Protein AF-A0A966LR04-F1 (afdb_monomer)

Nearest PDB structures (foldseek):
  8xl0-assembly1_A  TM=4.940E-01  e=3.718E-01  Homo sapiens
  8xl2-assembly1_C  TM=5.199E-01  e=4.600E-01  Homo sapiens
  8xl2-assembly1_B  TM=5.199E-01  e=4.600E-01  Homo sapiens
  8xl0-assembly1_F  TM=5.176E-01  e=7.830E-01  Homo sapiens
  7mjb-assembly1_A  TM=3.903E-01  e=6.675E-01  Oplophorus gracilirostris

Foldseek 3Di:
DVVVVVVVVVVVVPPPPPPAQDQDAQWKWKFFPDPDVVVVVVVCVVPVFADRMWMWGAHPPQKIWIDGTNDIWIFGWDDDRQKIKTATPDDDPDPRIFIWGRPDNQWIDGPRTIIGTDPPPPDTPPD

Structure (mmCIF, N/CA/C/O backbone):
data_AF-A0A966LR04-F1
#
_entry.id   AF-A0A966LR04-F1
#
loop_
_atom_site.group_PDB
_atom_site.id
_atom_site.type_symbol
_atom_site.label_atom_id
_atom_site.label_alt_id
_atom_site.label_comp_id
_atom_site.label_asym_id
_atom_site.label_entity_id
_atom_site.label_seq_id
_atom_site.pdbx_PDB_ins_code
_atom_site.Cartn_x
_atom_site.Cartn_y
_atom_site.Cartn_z
_atom_site.occupancy
_atom_site.B_iso_or_equiv
_atom_site.auth_seq_id
_atom_site.auth_comp_id
_atom_site.auth_asym_id
_atom_site.auth_atom_id
_atom_site.pdbx_PDB_model_num
ATOM 1 N N . MET A 1 1 ? -26.510 28.253 40.072 1.00 53.50 1 MET A N 1
ATOM 2 C CA . MET A 1 1 ? -25.992 28.469 38.697 1.00 53.50 1 MET A CA 1
ATOM 3 C C . MET A 1 1 ? -24.573 27.929 38.474 1.00 53.50 1 MET A C 1
ATOM 5 O O . MET A 1 1 ? -24.280 27.517 37.363 1.00 53.50 1 MET A O 1
ATOM 9 N N . ARG A 1 2 ? -23.702 27.852 39.499 1.00 55.34 2 ARG A N 1
ATOM 10 C CA . ARG A 1 2 ? -22.323 27.325 39.369 1.00 55.34 2 ARG A CA 1
ATOM 11 C C . ARG A 1 2 ? -22.237 25.831 39.002 1.00 55.34 2 ARG A C 1
ATOM 13 O O . ARG A 1 2 ? -21.345 25.442 38.261 1.00 55.34 2 ARG A O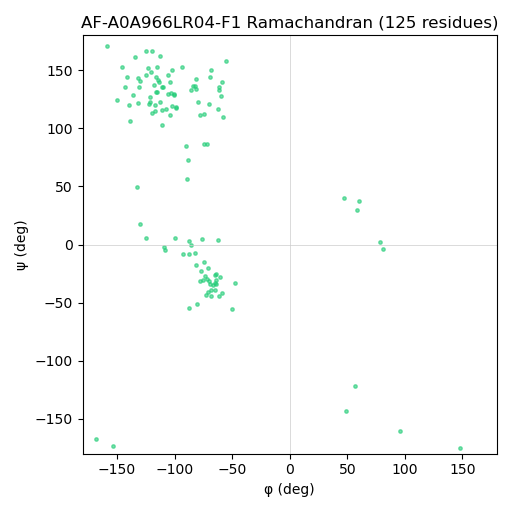 1
ATOM 20 N N . ASN A 1 3 ? -23.192 25.016 39.459 1.00 53.78 3 ASN A N 1
ATOM 21 C CA . ASN A 1 3 ? -23.188 23.567 39.204 1.00 53.78 3 ASN A CA 1
ATOM 22 C C . ASN A 1 3 ? -23.639 23.192 37.782 1.00 53.78 3 ASN A C 1
ATOM 24 O O . ASN A 1 3 ? -23.262 22.138 37.286 1.00 53.78 3 ASN A O 1
ATOM 28 N N . THR A 1 4 ? -24.395 24.057 37.100 1.00 57.19 4 THR A N 1
ATOM 29 C CA . THR A 1 4 ? -24.878 23.806 35.732 1.00 57.19 4 THR A CA 1
ATOM 30 C C . THR A 1 4 ? -23.765 23.975 34.689 1.00 57.19 4 THR A C 1
ATOM 32 O O . THR A 1 4 ? -23.745 23.264 33.689 1.00 57.19 4 THR A O 1
ATOM 35 N N . LEU A 1 5 ? -22.794 24.862 34.948 1.00 56.66 5 LEU A N 1
ATOM 36 C CA . LEU A 1 5 ? -21.635 25.093 34.073 1.00 56.66 5 LEU A CA 1
ATOM 37 C C . LEU A 1 5 ? -20.650 23.915 34.052 1.00 56.66 5 LEU A C 1
ATOM 39 O O . LEU A 1 5 ? -20.073 23.620 33.010 1.00 56.66 5 LEU A O 1
ATOM 43 N N . LEU A 1 6 ? -20.485 23.218 35.180 1.00 58.78 6 LEU A N 1
ATOM 44 C CA . LEU A 1 6 ? -19.601 22.050 35.280 1.00 58.78 6 LEU A CA 1
ATOM 45 C C . LEU A 1 6 ? -20.099 20.866 34.440 1.00 58.78 6 LEU A C 1
ATOM 47 O O . LEU A 1 6 ? -19.294 20.149 33.855 1.00 58.78 6 LEU A O 1
ATOM 51 N N . ILE A 1 7 ? -21.418 20.693 34.333 1.00 61.12 7 ILE A N 1
ATOM 52 C CA . ILE A 1 7 ? -22.025 19.599 33.565 1.00 61.12 7 ILE A CA 1
ATOM 53 C C . ILE A 1 7 ? -21.831 19.825 32.054 1.00 61.12 7 ILE A C 1
ATOM 55 O O . ILE A 1 7 ? -21.459 18.899 31.338 1.00 61.12 7 ILE A O 1
ATOM 59 N N . LEU A 1 8 ? -21.979 21.066 31.576 1.00 58.56 8 LEU A N 1
ATOM 60 C CA . LEU A 1 8 ? -21.735 21.437 30.173 1.00 58.56 8 LEU A CA 1
ATOM 61 C C . LEU A 1 8 ? -20.268 21.251 29.742 1.00 58.56 8 LEU A C 1
ATOM 63 O O . LEU A 1 8 ? -20.014 20.860 28.605 1.00 58.56 8 LEU A O 1
ATOM 67 N N . LEU A 1 9 ? -19.311 21.473 30.650 1.00 57.72 9 LEU A N 1
ATOM 68 C CA . LEU A 1 9 ? -17.876 21.274 30.395 1.00 57.72 9 LEU A CA 1
ATOM 69 C C . LEU A 1 9 ? -17.463 19.791 30.348 1.00 57.72 9 LEU A C 1
ATOM 71 O O . LEU A 1 9 ? -16.504 19.439 29.670 1.00 57.72 9 LEU A O 1
ATOM 75 N N . LEU A 1 10 ? -18.188 18.916 31.048 1.00 58.38 10 LEU A N 1
ATOM 76 C CA . LEU A 1 10 ? -17.982 17.463 30.995 1.00 58.38 10 LEU A CA 1
ATOM 77 C C . LEU A 1 10 ? -18.589 16.835 29.731 1.00 58.38 10 LEU A C 1
ATOM 79 O O . LEU A 1 10 ? -18.035 15.880 29.192 1.00 58.38 10 LEU A O 1
ATOM 83 N N . LEU A 1 11 ? -19.685 17.398 29.217 1.00 56.88 11 LEU A N 1
ATOM 84 C CA . LEU A 1 11 ? -20.329 16.949 27.977 1.00 56.88 11 LEU A CA 1
ATOM 85 C C . LEU A 1 11 ? -19.525 17.300 26.712 1.00 56.88 11 LEU A C 1
ATOM 87 O O . LEU A 1 11 ? -19.553 16.532 25.754 1.00 56.88 11 LEU A O 1
ATOM 91 N N . SER A 1 12 ? -18.753 18.393 26.710 1.00 57.03 12 SER A N 1
ATOM 92 C CA . SER A 1 12 ? -17.891 18.765 25.573 1.00 57.03 12 SER A CA 1
ATOM 93 C C . SER A 1 12 ? -16.622 17.907 25.439 1.00 57.03 12 SER A C 1
ATOM 95 O O . SER A 1 12 ? -16.000 17.891 24.376 1.00 57.03 12 SER A O 1
ATOM 97 N N . LEU A 1 13 ? -16.252 17.150 26.480 1.00 55.25 13 LEU A N 1
ATOM 98 C CA . LEU A 1 13 ? -15.121 16.212 26.448 1.00 55.25 13 LEU A CA 1
ATOM 99 C C . LEU A 1 13 ? -15.473 14.864 25.794 1.00 55.25 13 LEU A C 1
ATOM 101 O O . LEU A 1 13 ? -14.573 14.141 25.371 1.00 55.25 13 LEU A O 1
ATOM 105 N N . LEU A 1 14 ? -16.762 14.533 25.666 1.00 54.44 14 LEU A N 1
ATOM 106 C CA . LEU A 1 14 ? -17.234 13.265 25.088 1.00 54.44 14 LEU A CA 1
ATOM 107 C C . LEU A 1 14 ? -17.527 13.349 23.579 1.00 54.44 14 LEU A C 1
ATOM 109 O O . LEU A 1 14 ? -17.757 12.326 22.940 1.00 54.44 14 LEU A O 1
ATOM 113 N N . SER A 1 15 ? -17.493 14.544 22.982 1.00 50.19 15 SER A N 1
ATOM 114 C CA . SER A 1 15 ? -17.898 14.767 21.585 1.00 50.19 15 SER A CA 1
ATOM 115 C C . SER A 1 15 ? -16.799 14.574 20.533 1.00 50.19 15 SER A C 1
ATOM 117 O O . SER A 1 15 ? -17.071 14.738 19.347 1.00 50.19 15 SER A O 1
ATOM 119 N N . SER A 1 16 ? -15.578 14.171 20.899 1.00 48.19 16 SER A N 1
ATOM 120 C CA . SER A 1 16 ? -14.562 13.790 19.901 1.00 48.19 16 SER A CA 1
ATOM 121 C C . SER A 1 16 ? -14.653 12.300 19.565 1.00 48.19 16 SER A C 1
ATOM 123 O O . SER A 1 16 ? -13.695 11.540 19.698 1.00 48.19 16 SER A O 1
ATOM 125 N N . CYS A 1 17 ? -15.836 11.862 19.131 1.00 53.72 17 CYS A N 1
ATOM 126 C CA . CYS A 1 17 ? -15.973 10.587 18.443 1.00 53.72 17 CYS A CA 1
ATOM 127 C C . CYS A 1 17 ? -15.416 10.797 17.028 1.00 53.72 17 CYS A C 1
ATOM 129 O O . CYS A 1 17 ? -16.129 11.203 16.109 1.00 53.72 17 CYS A O 1
ATOM 131 N N . ARG A 1 18 ? -14.098 10.627 16.858 1.00 57.28 18 ARG A N 1
ATOM 132 C CA . ARG A 1 18 ? -13.517 10.538 15.516 1.00 57.28 18 ARG A CA 1
ATOM 133 C C . ARG A 1 18 ? -14.123 9.303 14.866 1.00 57.28 18 ARG A C 1
ATOM 135 O O . ARG A 1 18 ? -13.921 8.199 15.355 1.00 57.28 18 ARG A O 1
ATOM 142 N N . LYS A 1 19 ? -14.873 9.505 13.782 1.00 55.44 19 LYS A N 1
ATOM 143 C CA . LYS A 1 19 ? -15.307 8.415 12.914 1.00 55.44 19 LYS A CA 1
ATOM 144 C C . LYS A 1 19 ? -14.044 7.717 12.413 1.00 55.44 19 LYS A C 1
ATOM 146 O O . LYS A 1 19 ? -13.276 8.323 11.663 1.00 55.44 19 LYS A O 1
ATOM 151 N N . ASP A 1 20 ? -13.804 6.501 12.888 1.00 62.62 20 ASP A N 1
ATOM 152 C CA . ASP A 1 20 ? -12.725 5.679 12.362 1.00 62.62 20 ASP A CA 1
ATOM 153 C C . ASP A 1 20 ? -12.997 5.428 10.875 1.00 62.62 20 ASP A C 1
ATOM 155 O O . ASP A 1 20 ? -14.136 5.206 10.453 1.00 62.62 20 ASP A O 1
ATOM 159 N N . ILE A 1 21 ? -11.949 5.562 10.066 1.00 67.62 21 ILE A N 1
ATOM 160 C CA . ILE A 1 21 ? -12.021 5.259 8.641 1.00 67.62 21 ILE A CA 1
ATOM 161 C C . ILE A 1 21 ? -12.042 3.740 8.536 1.00 67.62 21 ILE A C 1
ATOM 163 O O . ILE A 1 21 ? -11.066 3.080 8.891 1.00 67.62 21 ILE A O 1
ATOM 167 N N . ASP A 1 22 ? -13.180 3.215 8.097 1.00 73.19 22 ASP A N 1
ATOM 168 C CA . ASP A 1 22 ? -13.390 1.786 7.920 1.00 73.19 22 ASP A CA 1
ATOM 169 C C . ASP A 1 22 ? -12.758 1.334 6.597 1.00 73.19 22 ASP A C 1
ATOM 171 O O . ASP A 1 22 ? -13.053 1.890 5.534 1.00 73.19 22 ASP A O 1
ATOM 175 N N . LEU A 1 23 ? -11.843 0.368 6.675 1.00 85.19 23 LEU A N 1
ATOM 176 C CA . LEU A 1 23 ? -11.203 -0.254 5.517 1.00 85.19 23 LEU A CA 1
ATOM 177 C C . LEU A 1 23 ? -12.049 -1.455 5.115 1.00 85.19 23 LEU A C 1
ATOM 179 O O . LEU A 1 23 ? -11.790 -2.579 5.546 1.00 85.19 23 LEU A O 1
ATOM 183 N N . ALA A 1 24 ? -13.081 -1.183 4.322 1.00 85.94 24 ALA A N 1
ATOM 184 C CA . ALA A 1 24 ? -14.034 -2.195 3.897 1.00 85.94 24 ALA A CA 1
ATOM 185 C C . ALA A 1 24 ? -13.393 -3.206 2.933 1.00 85.94 24 ALA A C 1
ATOM 187 O O . ALA A 1 24 ? -12.499 -2.874 2.148 1.00 85.94 24 ALA A O 1
ATOM 188 N N . ALA A 1 25 ? -13.894 -4.440 2.951 1.00 89.50 25 ALA A N 1
ATOM 189 C CA . ALA A 1 25 ? -13.512 -5.445 1.970 1.00 89.50 25 ALA A CA 1
ATOM 190 C C . ALA A 1 25 ? -13.830 -4.977 0.538 1.00 89.50 25 ALA A C 1
ATOM 192 O O . ALA A 1 25 ? -14.856 -4.345 0.281 1.00 89.50 25 ALA A O 1
ATOM 193 N N . GLY A 1 26 ? -12.917 -5.263 -0.391 1.00 87.69 26 GLY A N 1
ATOM 194 C CA . GLY A 1 26 ? -12.965 -4.796 -1.778 1.00 87.69 26 GLY A CA 1
ATOM 195 C C . GLY A 1 26 ? -12.453 -3.366 -1.970 1.00 87.69 26 GLY A C 1
ATOM 196 O O . GLY A 1 26 ? -12.357 -2.895 -3.105 1.00 87.69 26 GLY A O 1
ATOM 197 N N . GLN A 1 27 ? -12.092 -2.658 -0.895 1.00 90.81 27 GLN A N 1
ATOM 198 C CA . GLN A 1 27 ? -11.489 -1.340 -1.016 1.00 90.81 27 GLN A CA 1
ATOM 199 C C . GLN A 1 27 ? -10.069 -1.458 -1.577 1.00 90.81 27 GLN A C 1
ATOM 201 O O . GLN A 1 27 ? -9.191 -2.085 -0.980 1.00 90.81 27 GLN A O 1
ATOM 206 N N . ARG A 1 28 ? -9.853 -0.803 -2.721 1.00 93.44 28 ARG A N 1
ATOM 207 C CA . ARG A 1 28 ? -8.592 -0.816 -3.464 1.00 93.44 28 ARG A CA 1
ATOM 208 C C . ARG A 1 28 ? -7.928 0.549 -3.477 1.00 93.44 28 ARG A C 1
ATOM 210 O O . ARG A 1 28 ? -8.588 1.578 -3.647 1.00 93.44 28 ARG A O 1
ATOM 217 N N . PHE A 1 29 ? -6.613 0.541 -3.334 1.00 93.50 29 PHE A N 1
ATOM 218 C CA . PHE A 1 29 ? -5.754 1.709 -3.415 1.00 93.50 29 PHE A CA 1
ATOM 219 C C . PHE A 1 29 ? -4.602 1.438 -4.364 1.00 93.50 29 PHE A C 1
ATOM 221 O O . PHE A 1 29 ? -4.034 0.350 -4.357 1.00 93.50 29 PHE A O 1
ATOM 228 N N . VAL A 1 30 ? -4.233 2.438 -5.151 1.00 91.25 30 VAL A N 1
ATOM 229 C CA . VAL A 1 30 ? -3.205 2.304 -6.173 1.00 91.25 30 VAL A CA 1
ATOM 230 C C . VAL A 1 30 ? -2.195 3.435 -6.061 1.00 91.25 30 VAL A C 1
ATOM 232 O O . VAL A 1 30 ? -2.559 4.600 -5.891 1.00 91.25 30 VAL A O 1
ATOM 235 N N . LEU A 1 31 ? -0.919 3.076 -6.151 1.00 89.25 31 LEU A N 1
ATOM 236 C CA . LEU A 1 31 ? 0.204 3.998 -6.246 1.00 89.25 31 LEU A CA 1
ATOM 237 C C . LEU A 1 31 ? 0.804 3.897 -7.649 1.00 89.25 31 LEU A C 1
ATOM 239 O O . LEU A 1 31 ? 1.363 2.849 -7.984 1.00 89.25 31 LEU A O 1
ATOM 243 N N . PRO A 1 32 ? 0.755 4.970 -8.453 1.00 85.00 32 PRO A N 1
ATOM 244 C CA . PRO A 1 32 ? 1.563 5.066 -9.659 1.00 85.00 32 PRO A CA 1
ATOM 245 C C . PRO A 1 32 ? 3.051 4.988 -9.299 1.00 85.00 32 PRO A C 1
ATOM 247 O O . PRO A 1 32 ? 3.535 5.724 -8.437 1.00 85.00 32 PRO A O 1
ATOM 250 N N . LEU A 1 33 ? 3.781 4.088 -9.953 1.00 83.38 33 LEU A N 1
ATOM 251 C CA . LEU A 1 33 ? 5.233 3.947 -9.794 1.00 83.38 33 LEU A CA 1
ATOM 252 C C . LEU A 1 33 ? 6.017 4.863 -10.744 1.00 83.38 33 LEU A C 1
ATOM 254 O O . LEU A 1 33 ? 7.231 4.993 -10.609 1.00 83.38 33 LEU A O 1
ATOM 258 N N . VAL A 1 34 ? 5.312 5.507 -11.673 1.00 81.88 34 VAL A N 1
ATOM 259 C CA . VAL A 1 34 ? 5.828 6.431 -12.688 1.00 81.88 34 VAL A CA 1
ATOM 260 C C . VAL A 1 34 ? 4.938 7.670 -12.755 1.00 81.88 34 VAL A C 1
ATOM 262 O O . VAL A 1 34 ? 3.792 7.640 -12.300 1.00 81.88 34 VAL A O 1
ATOM 265 N N . ALA A 1 35 ? 5.441 8.763 -13.326 1.00 79.38 35 ALA A N 1
ATOM 266 C CA . ALA A 1 35 ? 4.730 10.037 -13.346 1.00 79.38 35 ALA A CA 1
ATOM 267 C C . ALA A 1 35 ? 3.505 10.020 -14.271 1.00 79.38 35 ALA A C 1
ATOM 269 O O . ALA A 1 35 ? 2.534 10.735 -14.024 1.00 79.38 35 ALA A O 1
ATOM 270 N N . ASN A 1 36 ? 3.544 9.241 -15.356 1.00 78.88 36 ASN A N 1
ATOM 271 C CA . ASN A 1 36 ? 2.450 9.152 -16.318 1.00 78.88 36 ASN A CA 1
ATOM 272 C C . ASN A 1 36 ? 2.498 7.859 -17.153 1.00 78.88 36 ASN A C 1
ATOM 274 O O . ASN A 1 36 ? 3.468 7.103 -17.150 1.00 78.88 36 ASN A O 1
ATOM 278 N N . GLU A 1 37 ? 1.426 7.625 -17.907 1.00 77.94 37 GLU A N 1
ATOM 279 C CA . GLU A 1 37 ? 1.268 6.451 -18.771 1.00 77.94 37 GLU A CA 1
ATOM 280 C C . GLU A 1 37 ? 2.291 6.401 -19.923 1.00 77.94 37 GLU A C 1
ATOM 282 O O . GLU A 1 37 ? 2.630 5.327 -20.413 1.00 77.94 37 GLU A O 1
ATOM 287 N N . GLN A 1 38 ? 2.813 7.546 -20.369 1.00 83.56 38 GLN A N 1
ATOM 288 C CA . GLN A 1 38 ? 3.817 7.565 -21.429 1.00 83.56 38 GLN A C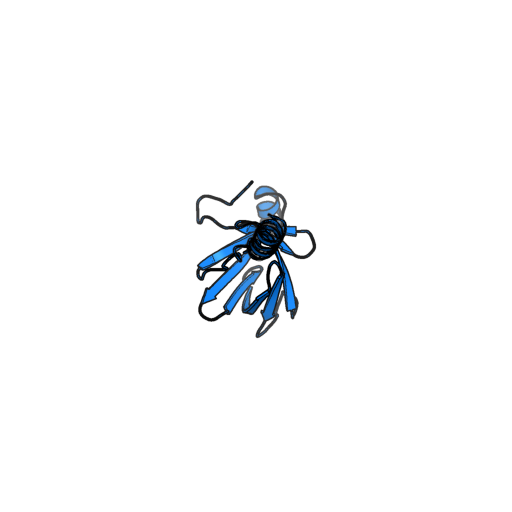A 1
ATOM 289 C C . GLN A 1 38 ? 5.171 7.059 -20.926 1.00 83.56 38 GLN A C 1
ATOM 291 O O . GLN A 1 38 ? 5.806 6.251 -21.599 1.00 83.56 38 GLN A O 1
ATOM 296 N N . GLU A 1 39 ? 5.581 7.483 -19.732 1.00 84.06 39 GLU A N 1
ATOM 297 C CA . GLU A 1 39 ? 6.778 6.980 -19.055 1.00 84.06 39 GLU A CA 1
ATOM 298 C C . GLU A 1 39 ? 6.660 5.473 -18.780 1.00 84.06 39 GLU A C 1
ATOM 300 O O . GLU A 1 39 ? 7.571 4.708 -19.094 1.00 84.06 39 GLU A O 1
ATOM 305 N N . CYS A 1 40 ? 5.492 5.031 -18.302 1.00 84.06 40 CYS A N 1
ATOM 306 C CA . CYS A 1 40 ? 5.141 3.615 -18.174 1.00 84.06 40 CYS A CA 1
ATOM 307 C C . CYS A 1 40 ? 5.401 2.836 -19.475 1.00 84.06 40 CYS A C 1
ATOM 309 O O . CYS A 1 40 ? 6.158 1.863 -19.481 1.00 84.06 40 CYS A O 1
ATOM 311 N N . ARG A 1 41 ? 4.811 3.295 -20.590 1.00 82.94 41 ARG A N 1
ATOM 312 C CA . ARG A 1 41 ? 4.959 2.664 -21.909 1.00 82.94 41 ARG A CA 1
ATOM 313 C C . ARG A 1 41 ? 6.416 2.599 -22.356 1.00 82.94 41 ARG A C 1
ATOM 315 O O . ARG A 1 41 ? 6.838 1.579 -22.889 1.00 82.94 41 ARG A O 1
ATOM 322 N N . GLN A 1 42 ? 7.188 3.661 -22.137 1.00 86.50 42 GLN A N 1
ATOM 323 C CA . GLN A 1 42 ? 8.607 3.704 -22.504 1.00 86.50 42 GLN A CA 1
ATOM 324 C C . GLN A 1 42 ? 9.444 2.692 -21.713 1.00 86.50 42 GLN A C 1
ATOM 326 O O . GLN A 1 42 ? 10.332 2.053 -22.279 1.00 86.50 42 GLN A O 1
ATOM 331 N N . ILE A 1 43 ? 9.157 2.505 -20.422 1.00 83.12 43 ILE A N 1
ATOM 332 C CA . ILE A 1 43 ? 9.831 1.489 -19.603 1.00 83.12 43 ILE A CA 1
ATOM 333 C C . ILE A 1 43 ? 9.433 0.086 -20.069 1.00 83.12 43 ILE A C 1
ATOM 335 O O . ILE A 1 43 ? 10.306 -0.757 -20.263 1.00 83.12 43 ILE A O 1
ATOM 339 N N . GLN A 1 44 ? 8.144 -0.150 -20.330 1.00 83.06 44 GLN A N 1
ATOM 340 C CA . GLN A 1 44 ? 7.639 -1.443 -20.809 1.00 83.06 44 GLN A CA 1
ATOM 341 C C . GLN A 1 44 ? 8.168 -1.829 -22.200 1.00 83.06 44 GLN A C 1
ATOM 343 O O . GLN A 1 44 ? 8.376 -3.003 -22.485 1.00 83.06 44 GLN A O 1
ATOM 348 N N . GLN A 1 45 ? 8.453 -0.854 -23.067 1.00 82.69 45 GLN A N 1
ATOM 349 C CA . GLN A 1 45 ? 9.112 -1.106 -24.356 1.00 82.69 45 GLN A CA 1
ATOM 350 C C . GLN A 1 45 ? 10.539 -1.655 -24.203 1.00 82.69 45 GLN A C 1
ATOM 352 O O . GLN A 1 45 ? 11.021 -2.348 -25.094 1.00 82.69 45 GLN A O 1
ATOM 357 N N . ASN A 1 46 ? 11.202 -1.363 -23.080 1.00 78.25 46 ASN A N 1
ATOM 358 C CA . ASN A 1 46 ? 12.579 -1.770 -22.796 1.00 78.25 46 ASN A CA 1
ATOM 359 C C . ASN A 1 46 ? 12.678 -2.875 -21.725 1.00 78.25 46 ASN A C 1
ATOM 361 O O . ASN A 1 46 ? 13.772 -3.367 -21.452 1.00 78.25 46 ASN A O 1
ATOM 365 N N . SER A 1 47 ? 11.558 -3.265 -21.107 1.00 70.62 47 SER A N 1
ATOM 366 C CA . SER A 1 47 ? 11.479 -4.279 -20.054 1.00 70.62 47 SER A CA 1
ATOM 367 C C . SER A 1 47 ? 10.123 -4.983 -20.090 1.00 70.62 47 SER A C 1
ATOM 369 O O . SER A 1 47 ? 9.080 -4.347 -19.979 1.00 70.62 47 SER A O 1
ATOM 371 N N . ILE A 1 48 ? 10.132 -6.312 -20.203 1.00 64.88 48 ILE A N 1
ATOM 372 C CA . ILE A 1 48 ? 8.922 -7.115 -20.447 1.00 64.88 48 ILE A CA 1
ATOM 373 C C . ILE A 1 48 ? 7.984 -7.163 -19.218 1.00 64.88 48 ILE A C 1
ATOM 375 O O . ILE A 1 48 ? 6.798 -7.435 -19.375 1.00 64.88 48 ILE A O 1
ATOM 379 N N . VAL A 1 49 ? 8.473 -6.875 -18.001 1.00 66.75 49 VAL A N 1
ATOM 380 C CA . VAL A 1 49 ? 7.743 -7.157 -16.743 1.00 66.75 49 VAL A CA 1
ATOM 381 C C . VAL A 1 49 ? 7.747 -5.960 -15.780 1.00 66.75 49 VAL A C 1
ATOM 383 O O . VAL A 1 49 ? 8.104 -6.075 -14.611 1.00 66.75 49 VAL A O 1
ATOM 386 N N . PHE A 1 50 ? 7.392 -4.767 -16.263 1.00 72.12 50 PHE A N 1
ATOM 387 C CA . PHE A 1 50 ? 7.229 -3.595 -15.395 1.00 72.12 50 PHE A CA 1
ATOM 388 C C . PHE A 1 50 ? 5.750 -3.237 -15.229 1.00 72.12 50 PHE A C 1
ATOM 390 O O . PHE A 1 50 ? 5.099 -2.836 -16.198 1.00 72.12 50 PHE A O 1
ATOM 397 N N . ASN A 1 51 ? 5.227 -3.321 -14.001 1.00 75.75 51 ASN A N 1
ATOM 398 C CA . ASN A 1 51 ? 3.954 -2.678 -13.687 1.00 75.75 51 ASN A CA 1
ATOM 399 C C . ASN A 1 51 ? 4.173 -1.223 -13.331 1.00 75.75 51 ASN A C 1
ATOM 401 O O . ASN A 1 51 ? 5.032 -0.860 -12.535 1.00 75.75 51 ASN A O 1
ATOM 405 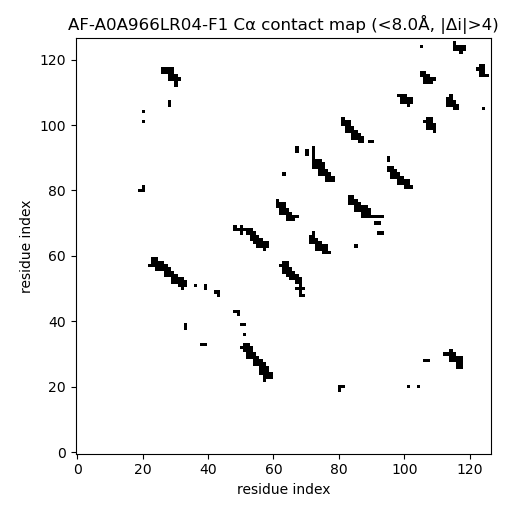N N . CYS A 1 52 ? 3.303 -0.395 -13.880 1.00 81.62 52 CYS A N 1
ATOM 406 C CA . CYS A 1 52 ? 3.352 1.046 -13.694 1.00 81.62 52 CYS A CA 1
ATOM 407 C C . CYS A 1 52 ? 2.624 1.499 -12.434 1.00 81.62 52 CYS A C 1
ATOM 409 O O . CYS A 1 52 ? 2.573 2.690 -12.128 1.00 81.62 52 CYS A O 1
ATOM 411 N N . PHE A 1 53 ? 2.061 0.543 -11.705 1.00 86.00 53 PHE A N 1
ATOM 412 C CA . PHE A 1 53 ? 1.337 0.766 -10.482 1.00 86.00 53 PHE A CA 1
ATOM 413 C C . PHE A 1 53 ? 1.547 -0.387 -9.505 1.00 86.00 53 PHE A C 1
ATOM 415 O O . PHE A 1 53 ? 1.798 -1.528 -9.891 1.00 86.00 53 PHE A O 1
ATOM 422 N N . GLN A 1 54 ? 1.419 -0.050 -8.231 1.00 89.06 54 GLN A N 1
ATOM 423 C CA . GLN A 1 54 ? 1.287 -0.985 -7.130 1.00 89.06 54 GLN A CA 1
ATOM 424 C C . GLN A 1 54 ? -0.139 -0.885 -6.592 1.00 89.06 54 GLN A C 1
ATOM 426 O O . GLN A 1 54 ? -0.637 0.222 -6.384 1.00 89.06 54 GLN A O 1
ATOM 431 N N . GLU A 1 55 ? -0.775 -2.022 -6.333 1.00 92.25 55 GLU A N 1
ATOM 432 C CA . GLU A 1 55 ? -2.143 -2.090 -5.818 1.00 92.25 55 GLU A CA 1
ATOM 433 C C . GLU A 1 55 ? -2.172 -2.678 -4.406 1.00 92.25 55 GLU A C 1
ATOM 435 O O . GLU A 1 55 ? -1.428 -3.603 -4.089 1.00 92.25 55 GLU A O 1
ATOM 440 N N . ILE A 1 56 ? -3.039 -2.131 -3.556 1.00 95.12 56 ILE A N 1
ATOM 441 C CA . ILE A 1 56 ? -3.382 -2.650 -2.234 1.00 95.12 56 ILE A CA 1
ATOM 442 C C . ILE A 1 56 ? -4.888 -2.890 -2.214 1.00 95.12 56 ILE A C 1
ATOM 444 O O . ILE A 1 56 ? -5.666 -1.951 -2.373 1.00 95.12 56 ILE A O 1
ATOM 448 N N . GLU A 1 57 ? -5.295 -4.129 -1.967 1.00 95.56 57 GLU A N 1
ATOM 449 C CA . GLU A 1 57 ? -6.690 -4.527 -1.805 1.00 95.56 57 GLU A CA 1
ATOM 450 C C . GLU A 1 57 ? -6.930 -5.057 -0.392 1.00 95.56 57 GLU A C 1
ATOM 452 O O . GLU A 1 57 ? -6.335 -6.057 0.022 1.00 95.56 57 GLU A O 1
ATOM 457 N N . PHE A 1 58 ? -7.837 -4.406 0.336 1.00 95.00 58 PHE A N 1
ATOM 458 C CA . PHE A 1 58 ? -8.326 -4.891 1.623 1.00 95.00 58 PHE A CA 1
ATOM 459 C C . PHE A 1 58 ? -9.425 -5.934 1.410 1.00 95.00 58 PHE A C 1
ATOM 461 O O . PHE A 1 58 ? -10.315 -5.764 0.579 1.00 95.00 58 PHE A O 1
ATOM 468 N N . GLN A 1 59 ? -9.360 -7.024 2.166 1.00 95.19 59 GLN A N 1
ATOM 469 C CA . GLN A 1 59 ? -10.264 -8.166 2.077 1.00 95.19 59 GLN A CA 1
ATOM 470 C C . GLN A 1 59 ? -10.905 -8.449 3.437 1.00 95.19 59 GLN A C 1
ATOM 472 O O . GLN A 1 59 ? -10.436 -7.985 4.480 1.00 95.19 59 GLN A O 1
ATOM 477 N N . ASP A 1 60 ? -11.947 -9.278 3.425 1.00 93.31 60 ASP A N 1
ATOM 478 C CA . ASP A 1 60 ? -12.577 -9.771 4.645 1.00 93.31 60 ASP A CA 1
ATOM 479 C C . ASP A 1 60 ? -11.573 -10.457 5.585 1.00 93.31 60 ASP A C 1
ATOM 481 O O . ASP A 1 60 ? -10.517 -10.956 5.181 1.00 93.31 60 ASP A O 1
ATOM 485 N N . ASN A 1 61 ? -11.941 -10.527 6.867 1.00 92.69 61 ASN A N 1
ATOM 486 C CA . ASN A 1 61 ? -11.165 -11.194 7.916 1.00 92.69 61 ASN A CA 1
ATOM 487 C C . ASN A 1 61 ? -9.759 -10.604 8.121 1.00 92.69 61 ASN A C 1
ATOM 489 O O . ASN A 1 61 ? -8.808 -11.334 8.409 1.00 92.69 61 ASN A O 1
ATOM 493 N N . ASN A 1 62 ? -9.630 -9.278 8.007 1.00 94.25 62 ASN A N 1
ATOM 494 C CA . ASN A 1 62 ? -8.371 -8.549 8.183 1.00 94.25 62 ASN A CA 1
ATOM 495 C C . ASN A 1 62 ? -7.259 -9.007 7.225 1.00 94.25 62 ASN A C 1
ATOM 497 O O . ASN A 1 62 ? -6.074 -8.961 7.575 1.00 94.25 62 ASN A O 1
ATOM 501 N N . ARG A 1 63 ? -7.624 -9.477 6.028 1.00 96.88 63 ARG A N 1
ATOM 502 C CA . ARG A 1 63 ? -6.659 -9.865 4.998 1.00 96.88 63 ARG A CA 1
ATOM 503 C C . ARG A 1 63 ? -6.383 -8.721 4.040 1.00 96.88 63 ARG A C 1
ATOM 505 O O . ARG A 1 63 ? -7.212 -7.843 3.826 1.00 96.88 63 ARG A O 1
ATOM 512 N N . VAL A 1 64 ? -5.196 -8.737 3.457 1.00 96.69 64 VAL A N 1
ATOM 513 C CA . VAL A 1 64 ? -4.784 -7.752 2.463 1.00 96.69 64 VAL A CA 1
ATOM 514 C C . VAL A 1 64 ? -3.970 -8.430 1.380 1.00 96.69 64 VAL A C 1
ATOM 516 O O . VAL A 1 64 ? -3.209 -9.364 1.644 1.00 96.69 64 VAL A O 1
ATOM 519 N N . THR A 1 65 ? -4.146 -7.947 0.161 1.00 96.12 65 THR A N 1
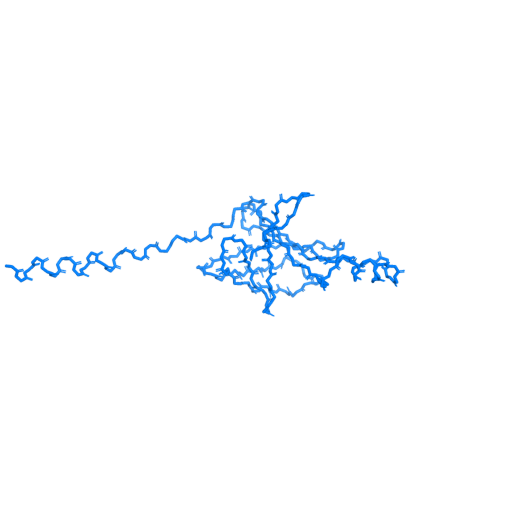ATOM 520 C CA . THR A 1 65 ? -3.318 -8.308 -0.980 1.00 96.12 65 THR A CA 1
ATOM 521 C C . THR A 1 65 ? -2.591 -7.066 -1.460 1.00 96.12 65 THR A C 1
ATOM 523 O O . THR A 1 65 ? -3.207 -6.017 -1.630 1.00 96.12 65 THR A O 1
ATOM 526 N N . VAL A 1 66 ? -1.282 -7.179 -1.662 1.00 94.94 66 VAL A N 1
ATOM 527 C CA . VAL A 1 66 ? -0.463 -6.138 -2.274 1.00 94.94 66 VAL A CA 1
ATOM 528 C C . VAL A 1 66 ? 0.160 -6.705 -3.536 1.00 94.94 66 VAL A C 1
ATOM 530 O O . VAL A 1 66 ? 0.981 -7.621 -3.472 1.00 94.94 66 VAL A O 1
ATOM 533 N N . MET A 1 67 ? -0.255 -6.162 -4.673 1.00 91.38 67 MET A N 1
ATOM 534 C CA . MET A 1 67 ? 0.257 -6.543 -5.979 1.00 91.38 67 MET A CA 1
ATOM 535 C C . MET A 1 67 ? 1.309 -5.529 -6.413 1.00 91.38 67 M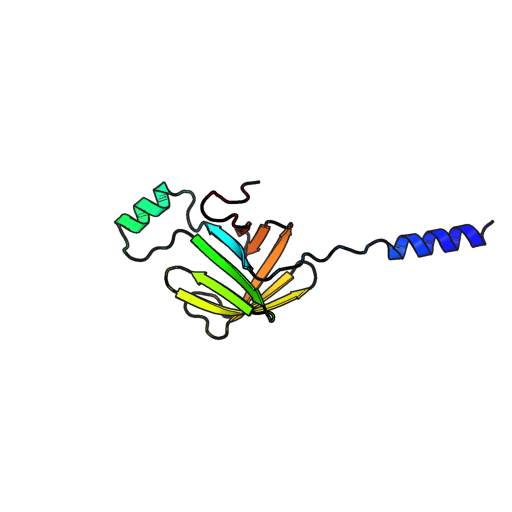ET A C 1
ATOM 537 O O . MET A 1 67 ? 1.026 -4.335 -6.551 1.00 91.38 67 MET A O 1
ATOM 541 N N . VAL A 1 68 ? 2.525 -6.016 -6.605 1.00 87.50 68 VAL A N 1
ATOM 542 C CA . VAL A 1 68 ? 3.649 -5.289 -7.191 1.00 87.50 68 VAL A CA 1
ATOM 543 C C . VAL A 1 68 ? 4.052 -6.120 -8.400 1.00 87.50 68 VAL A C 1
ATOM 545 O O . VAL A 1 68 ? 4.172 -7.331 -8.290 1.00 87.50 68 VAL A O 1
ATOM 548 N N . THR A 1 69 ? 4.139 -5.499 -9.577 1.00 79.06 69 THR A N 1
ATOM 549 C CA . THR A 1 69 ? 4.302 -6.260 -10.831 1.00 79.06 69 THR A CA 1
ATOM 550 C C . THR A 1 69 ? 3.283 -7.412 -10.942 1.00 79.06 69 THR A C 1
ATOM 552 O O . THR A 1 69 ? 2.118 -7.280 -10.565 1.00 79.06 69 THR A O 1
ATOM 555 N N . ASP A 1 70 ? 3.701 -8.530 -11.497 1.00 79.44 70 ASP A N 1
ATOM 556 C CA . ASP A 1 70 ? 3.003 -9.805 -11.566 1.00 79.44 70 ASP A CA 1
ATOM 557 C C . ASP A 1 70 ? 3.018 -10.605 -10.246 1.00 79.44 70 ASP A C 1
ATOM 559 O O . ASP A 1 70 ? 2.511 -11.729 -10.207 1.00 79.44 70 ASP A O 1
ATOM 563 N N . ILE A 1 71 ? 3.564 -10.051 -9.158 1.00 87.00 71 ILE A N 1
ATOM 564 C CA . ILE A 1 71 ? 3.711 -10.733 -7.873 1.00 87.00 71 ILE A CA 1
ATOM 565 C C . ILE A 1 71 ? 2.613 -10.296 -6.899 1.00 87.00 71 ILE A C 1
ATOM 567 O O . ILE A 1 71 ? 2.374 -9.117 -6.628 1.00 87.00 71 ILE A O 1
ATOM 571 N N . ILE A 1 72 ? 1.939 -11.294 -6.329 1.00 92.56 72 ILE A N 1
ATOM 572 C CA . ILE A 1 72 ? 0.867 -11.114 -5.352 1.00 92.56 72 ILE A CA 1
ATOM 573 C C . ILE A 1 72 ? 1.409 -11.439 -3.959 1.00 92.56 72 ILE A C 1
ATOM 575 O O . ILE A 1 72 ? 1.657 -12.600 -3.633 1.00 92.56 72 ILE A O 1
ATOM 579 N N . ASN A 1 73 ? 1.529 -10.421 -3.107 1.00 95.00 73 ASN A N 1
ATOM 580 C CA . ASN A 1 73 ? 1.916 -10.580 -1.706 1.00 95.00 73 ASN A CA 1
ATOM 581 C C . ASN A 1 73 ? 0.663 -10.550 -0.836 1.00 95.00 73 ASN A C 1
ATOM 583 O O . ASN A 1 73 ? -0.050 -9.546 -0.781 1.00 95.00 73 ASN A O 1
ATOM 587 N N . THR A 1 74 ? 0.391 -11.647 -0.138 1.00 96.69 74 THR A N 1
ATOM 588 C CA . THR A 1 74 ? -0.761 -11.746 0.766 1.00 96.69 74 THR A CA 1
ATOM 589 C C . THR A 1 74 ? -0.326 -11.590 2.212 1.00 96.69 74 THR A C 1
ATOM 591 O O . THR A 1 74 ? 0.805 -11.909 2.587 1.00 96.69 74 THR A O 1
ATOM 594 N N . GLY A 1 75 ? -1.215 -11.052 3.037 1.00 96.69 75 GLY A N 1
ATOM 595 C CA . GLY A 1 75 ? -0.927 -10.858 4.444 1.00 96.69 75 GLY A CA 1
ATOM 596 C C . GLY A 1 75 ? -2.149 -10.490 5.255 1.00 96.69 75 GLY A C 1
ATOM 597 O O . GLY A 1 75 ? -3.298 -10.564 4.804 1.00 96.69 75 GLY A O 1
ATOM 598 N N . ARG A 1 76 ? -1.876 -10.054 6.478 1.00 97.12 76 ARG A N 1
ATOM 599 C CA . ARG A 1 76 ? -2.879 -9.554 7.411 1.00 97.12 76 ARG A CA 1
ATOM 600 C C . ARG A 1 76 ? -2.614 -8.096 7.705 1.00 97.12 76 ARG A C 1
ATOM 602 O O . ARG A 1 76 ? -1.461 -7.681 7.817 1.00 97.12 76 ARG A O 1
ATOM 609 N N . TYR A 1 77 ? -3.681 -7.331 7.880 1.00 95.94 77 TYR A N 1
ATOM 610 C CA . TYR A 1 77 ? -3.574 -5.949 8.315 1.00 95.94 77 TYR A CA 1
ATOM 611 C C . TYR A 1 77 ? -4.201 -5.744 9.688 1.00 95.94 77 TYR A C 1
ATOM 613 O O . TYR A 1 77 ? -5.102 -6.459 10.122 1.00 95.94 77 TYR A O 1
ATOM 621 N N . LYS A 1 78 ? -3.697 -4.740 10.393 1.00 93.94 78 LYS A N 1
ATOM 622 C CA . LYS A 1 78 ? -4.328 -4.154 11.573 1.00 93.94 78 LYS A CA 1
ATOM 623 C C . LYS A 1 78 ? -4.309 -2.650 11.389 1.00 93.94 78 LYS A C 1
ATOM 625 O O . LYS A 1 78 ? -3.317 -2.116 10.893 1.00 93.94 78 LYS A O 1
ATOM 630 N N . HIS A 1 79 ? -5.355 -1.960 11.823 1.00 89.19 79 HIS A N 1
ATOM 631 C CA . HIS A 1 79 ? -5.344 -0.503 11.867 1.00 89.19 79 HIS A CA 1
ATOM 632 C C . HIS A 1 79 ? -5.668 0.004 13.272 1.00 89.19 79 HIS A C 1
ATOM 634 O O . HIS A 1 79 ? -6.413 -0.620 14.026 1.00 89.19 79 HIS A O 1
ATOM 640 N N . ARG A 1 80 ? -5.049 1.123 13.650 1.00 88.62 80 ARG A N 1
ATOM 641 C CA . ARG A 1 80 ? -5.315 1.828 14.907 1.00 88.62 80 ARG A CA 1
ATOM 642 C C . ARG A 1 80 ? -5.336 3.324 14.629 1.00 88.62 80 ARG A C 1
ATOM 644 O O . ARG A 1 80 ? -4.288 3.941 14.406 1.00 88.62 80 ARG A O 1
ATOM 651 N N . GLY A 1 81 ? -6.532 3.908 14.644 1.00 88.06 81 GLY A N 1
ATOM 652 C CA . GLY A 1 81 ? -6.748 5.270 14.166 1.00 88.06 81 GLY A CA 1
ATOM 653 C C . GLY A 1 81 ? -6.274 5.403 12.718 1.00 88.06 81 GLY A C 1
ATOM 654 O O . GLY A 1 81 ? -6.704 4.652 11.851 1.00 88.06 81 GLY A O 1
ATOM 655 N N . LYS A 1 82 ? -5.333 6.321 12.469 1.00 91.81 82 LYS A N 1
ATOM 656 C CA . LYS A 1 82 ? -4.785 6.579 11.127 1.00 91.81 82 LYS A CA 1
ATOM 657 C C . LYS A 1 82 ? -3.687 5.616 10.680 1.00 91.81 82 LYS A C 1
ATOM 659 O O . LYS A 1 82 ? -3.251 5.713 9.546 1.00 91.81 82 LYS A O 1
ATOM 664 N N . HIS A 1 83 ? -3.189 4.730 11.533 1.00 94.31 83 HIS A N 1
ATOM 665 C CA . HIS A 1 83 ? -2.049 3.888 11.171 1.00 94.31 83 HIS A CA 1
ATOM 666 C C . HIS A 1 83 ? -2.522 2.502 10.767 1.00 94.31 83 HIS A C 1
ATOM 668 O O . HIS A 1 83 ? -3.239 1.862 11.534 1.00 94.31 83 HIS A O 1
ATOM 674 N N . ILE A 1 84 ? -2.068 2.029 9.611 1.00 95.50 84 ILE A N 1
ATOM 675 C CA . ILE A 1 84 ? -2.270 0.664 9.132 1.00 95.50 84 ILE A CA 1
ATOM 676 C C . ILE A 1 84 ? -0.919 -0.039 9.159 1.00 95.50 84 ILE A C 1
ATOM 678 O O . ILE A 1 84 ? 0.108 0.508 8.755 1.00 95.50 8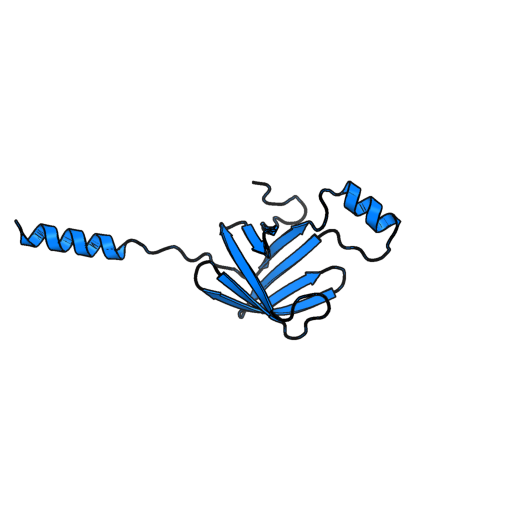4 ILE A O 1
ATOM 682 N N . ILE A 1 85 ? -0.924 -1.267 9.647 1.00 96.25 85 ILE A N 1
ATOM 683 C CA . ILE A 1 85 ? 0.225 -2.152 9.643 1.00 96.25 85 ILE A CA 1
ATOM 684 C C . ILE A 1 85 ? -0.173 -3.403 8.879 1.00 96.25 85 ILE A C 1
ATOM 686 O O . ILE A 1 85 ? -1.123 -4.072 9.275 1.00 96.25 85 ILE A O 1
ATOM 690 N N . ILE A 1 86 ? 0.578 -3.718 7.830 1.00 96.94 86 ILE A N 1
ATOM 691 C CA . ILE A 1 86 ? 0.464 -4.957 7.067 1.00 96.94 86 ILE A CA 1
ATOM 692 C C . ILE A 1 86 ? 1.648 -5.852 7.422 1.00 96.94 86 ILE A C 1
ATOM 694 O O . ILE A 1 86 ? 2.800 -5.413 7.391 1.00 96.94 86 ILE A O 1
ATOM 698 N N . GLU A 1 87 ? 1.351 -7.100 7.760 1.00 97.06 87 GLU A N 1
ATOM 699 C CA . GLU A 1 87 ? 2.314 -8.174 7.986 1.00 97.06 87 GLU A CA 1
ATOM 700 C C . GLU A 1 87 ? 2.054 -9.249 6.929 1.00 97.06 87 GLU A C 1
ATOM 702 O O . GLU A 1 87 ? 0.963 -9.822 6.880 1.00 97.06 87 GLU A O 1
ATOM 707 N N . PHE A 1 88 ? 3.027 -9.460 6.043 1.00 97.00 88 PHE A N 1
ATOM 708 C CA . PHE A 1 88 ? 2.897 -10.400 4.932 1.00 97.00 88 PHE A CA 1
ATOM 709 C C . PHE A 1 88 ? 3.163 -11.832 5.387 1.00 97.00 88 PHE A C 1
ATOM 711 O O . PHE A 1 88 ? 4.056 -12.071 6.199 1.00 97.00 88 PHE A O 1
ATOM 718 N N . ASP A 1 89 ? 2.401 -12.781 4.841 1.00 95.44 89 ASP A N 1
ATOM 719 C CA . ASP A 1 89 ? 2.627 -14.208 5.083 1.00 95.44 89 ASP A CA 1
ATOM 720 C C . ASP A 1 89 ? 3.948 -14.648 4.424 1.00 95.44 89 ASP A C 1
ATOM 722 O O . ASP A 1 89 ? 4.724 -15.405 5.009 1.00 95.44 89 ASP A O 1
ATOM 726 N N . GLN A 1 90 ? 4.222 -14.117 3.226 1.00 91.69 90 GLN A N 1
ATOM 727 C CA . GLN A 1 90 ? 5.511 -14.158 2.534 1.00 91.69 90 GLN A CA 1
ATOM 728 C C . GLN A 1 90 ? 5.723 -12.827 1.803 1.00 91.69 90 GLN A C 1
ATOM 730 O O . GLN A 1 90 ? 4.796 -12.311 1.180 1.00 91.69 90 GLN A O 1
ATOM 735 N N . ALA A 1 91 ? 6.929 -12.268 1.901 1.00 89.25 91 ALA A N 1
ATOM 736 C CA . ALA A 1 91 ? 7.300 -11.008 1.264 1.00 89.25 91 ALA A CA 1
ATOM 737 C C . ALA A 1 91 ? 8.309 -11.289 0.145 1.00 89.25 91 ALA A C 1
ATOM 739 O O . ALA A 1 91 ? 9.476 -11.565 0.423 1.00 89.25 91 ALA A O 1
ATOM 740 N N . TYR A 1 92 ? 7.848 -11.269 -1.105 1.00 87.56 92 TYR A N 1
ATOM 741 C CA . TYR A 1 92 ? 8.694 -11.561 -2.264 1.00 87.56 92 TYR A CA 1
ATOM 742 C C . TYR A 1 92 ? 9.395 -10.298 -2.769 1.00 87.56 92 TYR A C 1
ATOM 744 O O . TYR A 1 92 ? 10.619 -10.245 -2.845 1.00 87.56 92 TYR A O 1
ATOM 752 N N . ASP A 1 93 ? 8.614 -9.265 -3.063 1.00 86.56 93 ASP A N 1
ATOM 753 C CA . ASP A 1 93 ? 9.053 -7.985 -3.630 1.00 86.56 93 ASP A CA 1
ATOM 754 C C . ASP A 1 93 ? 8.499 -6.780 -2.844 1.00 86.56 93 ASP A C 1
ATOM 756 O O . ASP A 1 93 ? 8.524 -5.631 -3.288 1.00 86.56 93 ASP A O 1
ATOM 760 N N . VAL A 1 94 ? 8.048 -7.042 -1.617 1.00 87.12 94 VAL A N 1
ATOM 761 C CA . VAL A 1 94 ? 7.627 -6.049 -0.627 1.00 87.12 94 VAL A CA 1
ATOM 762 C C . VAL A 1 94 ? 8.489 -6.147 0.628 1.00 87.12 94 VAL A C 1
ATOM 764 O O . VAL A 1 94 ? 9.211 -7.114 0.857 1.00 87.12 94 VAL A O 1
ATOM 767 N N . GLU A 1 95 ? 8.409 -5.138 1.489 1.00 87.94 95 GLU A N 1
ATOM 768 C CA . GLU A 1 95 ? 8.992 -5.233 2.827 1.00 87.94 95 GLU A CA 1
ATOM 769 C C . GLU A 1 95 ? 8.209 -6.239 3.676 1.00 87.94 95 GLU A C 1
ATOM 771 O O . GLU A 1 95 ? 6.983 -6.242 3.630 1.00 87.94 95 GLU A O 1
ATOM 776 N N . ASN A 1 96 ? 8.891 -6.991 4.550 1.00 88.44 96 ASN A N 1
ATOM 777 C CA . ASN A 1 96 ? 8.255 -7.922 5.503 1.00 88.44 96 ASN A CA 1
ATOM 778 C C . ASN A 1 96 ? 7.073 -7.306 6.272 1.00 88.44 96 ASN A C 1
ATOM 780 O O . ASN A 1 96 ? 6.116 -7.989 6.636 1.00 88.44 96 ASN A O 1
ATOM 784 N N . LYS A 1 97 ? 7.158 -6.003 6.549 1.00 94.06 97 LYS A N 1
ATOM 785 C CA . LYS A 1 97 ? 6.137 -5.241 7.254 1.00 94.06 97 LYS A CA 1
ATOM 786 C C . LYS A 1 97 ? 5.969 -3.881 6.603 1.00 94.06 97 LYS A C 1
ATOM 788 O O . LYS A 1 97 ? 6.899 -3.079 6.606 1.00 94.06 97 LYS A O 1
ATOM 793 N N . MET A 1 98 ? 4.764 -3.597 6.126 1.00 94.81 98 MET A N 1
ATOM 794 C CA . MET A 1 98 ? 4.425 -2.319 5.508 1.00 94.81 98 MET A CA 1
ATOM 795 C C . MET A 1 98 ? 3.621 -1.463 6.487 1.00 94.81 98 MET A C 1
ATOM 797 O O . MET A 1 98 ? 2.662 -1.922 7.109 1.00 94.81 98 MET A O 1
ATOM 801 N N . LYS A 1 99 ? 4.041 -0.208 6.659 1.00 96.19 99 LYS A N 1
ATOM 802 C CA . LYS A 1 99 ? 3.385 0.770 7.536 1.00 96.19 99 LYS A CA 1
ATOM 803 C C . LYS A 1 99 ? 2.787 1.875 6.682 1.00 96.19 99 LYS A C 1
ATOM 805 O O . LYS A 1 99 ? 3.521 2.524 5.939 1.00 96.19 99 LYS A O 1
ATOM 810 N N . LEU A 1 100 ? 1.485 2.085 6.810 1.00 95.81 100 LEU A N 1
ATOM 811 C CA . LEU A 1 100 ? 0.735 3.063 6.030 1.00 95.81 100 LEU A CA 1
ATOM 812 C C . LEU A 1 100 ? 0.025 4.042 6.963 1.00 95.81 100 LEU A C 1
ATOM 814 O O . LEU A 1 100 ? -0.334 3.698 8.092 1.00 95.81 100 LEU A O 1
ATOM 818 N N . GLU A 1 101 ? -0.197 5.255 6.477 1.00 95.56 101 GLU A N 1
ATOM 819 C CA . GLU A 1 101 ? -0.991 6.277 7.155 1.00 95.56 101 GLU A CA 1
ATOM 820 C C . GLU A 1 101 ? -2.244 6.594 6.336 1.00 95.56 101 GLU A C 1
ATOM 822 O O . GLU A 1 101 ? -2.156 6.858 5.144 1.00 95.56 101 GLU A O 1
ATOM 827 N N . ILE A 1 102 ? -3.410 6.611 6.969 1.00 93.56 102 ILE A N 1
ATOM 828 C CA . ILE A 1 102 ? -4.650 7.096 6.376 1.00 93.56 102 ILE A CA 1
ATOM 829 C C . ILE A 1 102 ? -4.633 8.623 6.412 1.00 93.56 102 ILE A C 1
ATOM 831 O O . ILE A 1 102 ? -4.716 9.239 7.482 1.00 93.56 102 ILE A O 1
ATOM 835 N N . VAL A 1 103 ? -4.535 9.231 5.233 1.00 93.69 103 VAL A N 1
ATOM 836 C CA . VAL A 1 103 ? -4.549 10.687 5.063 1.00 93.69 103 VAL A CA 1
ATOM 837 C C . VAL A 1 103 ? -5.994 11.182 5.101 1.00 93.69 103 VAL A C 1
ATOM 839 O O . VAL A 1 103 ? -6.332 12.053 5.907 1.00 93.69 103 VAL A O 1
ATOM 842 N N . ASP A 1 104 ? -6.847 10.551 4.295 1.00 90.56 104 ASP A N 1
ATOM 843 C CA . ASP A 1 104 ? -8.286 10.786 4.187 1.00 90.56 104 ASP A CA 1
ATOM 844 C C . ASP A 1 104 ? -8.996 9.508 3.691 1.00 90.56 104 ASP A C 1
ATOM 846 O O . ASP A 1 104 ? -8.382 8.447 3.581 1.00 90.56 104 ASP A O 1
ATOM 850 N N . ASN A 1 105 ? -10.300 9.581 3.404 1.00 86.38 105 ASN A N 1
ATOM 851 C CA . ASN A 1 105 ? -11.074 8.416 2.957 1.00 86.38 105 ASN A CA 1
ATOM 852 C C . ASN A 1 105 ? -10.555 7.810 1.643 1.00 86.38 105 ASN A C 1
ATOM 854 O O . ASN A 1 105 ? -10.725 6.618 1.419 1.00 86.38 105 ASN A O 1
ATOM 858 N N . ASN A 1 106 ? -9.939 8.608 0.778 1.00 89.94 106 ASN A N 1
ATOM 859 C CA . ASN A 1 106 ? -9.509 8.221 -0.559 1.00 89.94 106 ASN A CA 1
ATOM 860 C C . ASN A 1 106 ? -7.985 8.114 -0.688 1.00 89.94 106 ASN A C 1
ATOM 862 O O . ASN A 1 106 ? -7.503 7.742 -1.754 1.00 89.94 106 ASN A O 1
ATOM 866 N N . THR A 1 107 ? -7.223 8.405 0.367 1.00 92.38 107 THR A N 1
ATOM 867 C CA . THR A 1 107 ? -5.761 8.462 0.300 1.00 92.38 107 THR A CA 1
ATOM 868 C C . THR A 1 107 ? -5.109 7.764 1.490 1.00 92.38 107 THR A C 1
ATOM 870 O O . THR A 1 107 ? -5.381 8.090 2.650 1.00 92.38 107 THR A O 1
ATOM 873 N N . ILE A 1 108 ? -4.175 6.855 1.201 1.00 94.62 108 ILE A N 1
ATOM 874 C CA . ILE A 1 108 ? -3.243 6.285 2.184 1.00 94.62 108 ILE A CA 1
ATOM 875 C C . ILE A 1 108 ? -1.802 6.578 1.761 1.00 94.62 108 ILE A C 1
ATOM 877 O O . ILE A 1 108 ? -1.503 6.649 0.577 1.00 94.62 108 ILE A O 1
ATOM 881 N N . ARG A 1 109 ? -0.892 6.742 2.716 1.00 94.50 109 ARG A N 1
ATOM 882 C CA . ARG A 1 109 ? 0.491 7.163 2.482 1.00 94.50 109 ARG A CA 1
ATOM 883 C C . ARG A 1 109 ? 1.488 6.103 2.923 1.00 94.50 109 ARG A C 1
ATOM 885 O O . ARG A 1 109 ? 1.381 5.560 4.019 1.00 94.50 109 ARG A O 1
ATOM 892 N N . TYR A 1 110 ? 2.506 5.879 2.100 1.00 92.81 110 TYR A N 1
ATOM 893 C CA . TYR A 1 110 ? 3.651 5.010 2.354 1.00 92.81 110 TYR A CA 1
ATOM 894 C C . TYR A 1 110 ? 4.944 5.748 2.017 1.00 92.81 110 TYR A C 1
ATOM 896 O O . TYR A 1 110 ? 5.130 6.174 0.880 1.00 92.81 110 TYR A O 1
ATOM 904 N N . LYS A 1 111 ? 5.860 5.894 2.982 1.00 89.06 111 LYS A N 1
ATOM 905 C CA . LYS A 1 111 ? 7.172 6.545 2.768 1.00 89.06 111 LYS A CA 1
ATOM 906 C C . LYS A 1 111 ? 7.082 7.889 2.012 1.00 89.06 111 LYS A C 1
ATOM 908 O O . LYS A 1 111 ? 7.890 8.171 1.135 1.00 89.06 111 LYS A O 1
ATOM 913 N N . GLY A 1 112 ? 6.070 8.700 2.326 1.00 88.06 112 GLY A N 1
ATOM 914 C CA . GLY A 1 112 ? 5.839 9.998 1.676 1.00 88.06 112 GLY A CA 1
ATOM 915 C C . GLY A 1 112 ? 5.179 9.941 0.291 1.00 88.06 112 GLY A C 1
ATOM 916 O O . GLY A 1 112 ? 4.987 10.991 -0.309 1.00 88.06 112 GLY A O 1
ATOM 917 N N . ARG A 1 113 ? 4.815 8.754 -0.210 1.00 89.75 113 ARG A N 1
ATOM 918 C CA . ARG A 1 113 ? 4.042 8.565 -1.445 1.00 89.75 113 ARG A CA 1
ATOM 919 C C . ARG A 1 113 ? 2.598 8.201 -1.136 1.00 89.75 113 ARG A C 1
ATOM 921 O O . ARG A 1 113 ? 2.346 7.396 -0.242 1.00 89.75 113 ARG A O 1
ATOM 928 N N . ASP A 1 114 ? 1.677 8.756 -1.909 1.00 92.25 114 ASP A N 1
ATOM 929 C CA . ASP A 1 114 ? 0.244 8.622 -1.675 1.00 92.25 114 ASP A CA 1
ATOM 930 C C . ASP A 1 114 ? -0.355 7.598 -2.643 1.00 92.25 114 ASP A C 1
ATOM 932 O O . ASP A 1 114 ? -0.316 7.771 -3.860 1.00 92.25 114 ASP A O 1
ATOM 936 N N . PHE A 1 115 ? -0.922 6.529 -2.093 1.00 92.25 115 PHE A N 1
ATOM 937 C CA . PHE A 1 115 ? -1.835 5.658 -2.811 1.00 92.25 115 PHE A CA 1
ATOM 938 C C . PHE A 1 115 ? -3.224 6.291 -2.801 1.00 92.25 115 PHE A C 1
ATOM 940 O O . PHE A 1 115 ? -3.732 6.700 -1.750 1.00 92.25 115 PHE A O 1
ATOM 947 N N . LYS A 1 116 ? -3.866 6.312 -3.963 1.00 91.12 116 LYS A N 1
ATOM 948 C CA . LYS A 1 116 ? -5.209 6.861 -4.155 1.00 91.12 116 LYS A CA 1
ATOM 949 C C . LYS A 1 116 ? -6.223 5.737 -4.319 1.00 91.12 116 LYS A C 1
ATOM 951 O O . LYS A 1 116 ? -5.914 4.690 -4.886 1.00 91.12 116 LYS A O 1
ATOM 956 N N . ARG A 1 117 ? -7.440 5.939 -3.821 1.00 90.69 117 ARG A N 1
ATOM 957 C CA . ARG A 1 117 ? -8.542 4.985 -3.950 1.00 90.69 117 ARG A CA 1
ATOM 958 C C . ARG A 1 117 ? -8.864 4.767 -5.429 1.00 90.69 117 ARG A C 1
ATOM 960 O O . ARG A 1 117 ? -8.974 5.718 -6.209 1.00 90.69 117 ARG A O 1
ATOM 967 N N . TRP A 1 118 ? -9.002 3.502 -5.810 1.00 86.56 118 TRP A N 1
ATOM 968 C CA . TRP A 1 118 ? -9.336 3.106 -7.173 1.00 86.56 118 TRP A CA 1
ATOM 969 C C . TRP A 1 118 ? -10.851 3.113 -7.388 1.00 86.56 118 TRP A C 1
ATOM 971 O O . TRP A 1 118 ? -11.589 2.555 -6.577 1.00 86.56 118 TRP A O 1
ATOM 981 N N . LYS A 1 119 ? -11.319 3.718 -8.490 1.00 80.75 119 LYS A N 1
ATOM 982 C CA . LYS A 1 119 ? -12.745 3.745 -8.870 1.00 80.75 119 LYS A CA 1
ATOM 983 C C . LYS A 1 119 ? -13.121 2.705 -9.928 1.00 80.75 119 LYS A C 1
ATOM 985 O O . LYS A 1 119 ? -14.255 2.706 -10.402 1.00 80.75 119 LYS A O 1
ATOM 990 N N . GLY A 1 120 ? -12.199 1.825 -10.312 1.00 76.62 120 GLY A N 1
ATOM 991 C CA . GLY A 1 120 ? -12.425 0.855 -11.379 1.00 76.62 120 GLY A CA 1
ATOM 992 C C . GLY A 1 120 ? -11.903 1.326 -12.747 1.00 76.62 120 GLY A C 1
ATOM 993 O O . GLY A 1 120 ? -11.080 2.243 -12.813 1.00 76.62 120 GLY A O 1
ATOM 994 N N . PRO A 1 121 ? -12.386 0.730 -13.855 1.00 60.97 121 PRO A N 1
ATOM 995 C CA . PRO A 1 121 ? -11.853 0.915 -15.216 1.00 60.97 121 PRO A CA 1
ATOM 996 C C . PRO A 1 121 ? -11.925 2.340 -15.807 1.00 60.97 121 PRO A C 1
ATOM 998 O O . PRO A 1 121 ? -11.578 2.526 -16.968 1.00 60.97 121 PRO A O 1
ATOM 1001 N N . GLY A 1 122 ? -12.391 3.336 -15.044 1.00 59.38 122 GLY A N 1
ATOM 1002 C CA . GLY A 1 122 ? -12.622 4.712 -15.496 1.00 59.38 122 GLY A CA 1
ATOM 1003 C C . GLY A 1 122 ? -11.925 5.810 -14.685 1.00 59.38 122 GLY A C 1
ATOM 1004 O O . GLY A 1 122 ? -12.177 6.980 -14.957 1.00 59.38 122 GLY A O 1
ATOM 1005 N N . GLY A 1 123 ? -11.066 5.485 -13.707 1.00 60.38 123 GLY A N 1
ATOM 1006 C CA . GLY A 1 123 ? -10.187 6.490 -13.094 1.00 60.38 123 GLY A CA 1
ATOM 1007 C C . GLY A 1 123 ? -9.845 6.304 -11.615 1.00 60.38 123 GLY A C 1
ATOM 1008 O O . GLY A 1 123 ? -10.208 5.325 -10.961 1.00 60.38 123 GLY A O 1
ATOM 1009 N N . TRP A 1 124 ? -9.127 7.302 -11.100 1.00 65.81 124 TRP A N 1
ATOM 1010 C CA . TRP A 1 124 ? -8.652 7.417 -9.719 1.00 65.81 124 TRP A CA 1
ATOM 1011 C C . TRP A 1 124 ? -9.357 8.581 -9.017 1.00 65.81 124 TRP A C 1
ATOM 1013 O O . TRP A 1 124 ? -9.871 9.491 -9.673 1.00 65.81 124 TRP A O 1
ATOM 1023 N N . ASP A 1 125 ? -9.320 8.614 -7.687 1.00 61.41 125 ASP A N 1
ATOM 1024 C CA . ASP A 1 125 ? 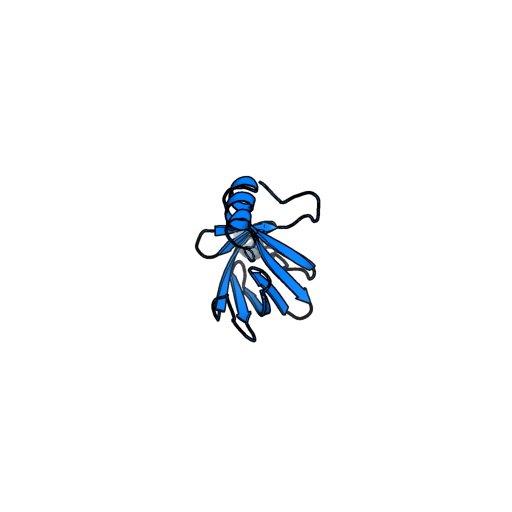-9.489 9.880 -6.969 1.00 61.41 125 ASP A CA 1
ATOM 1025 C C . ASP A 1 1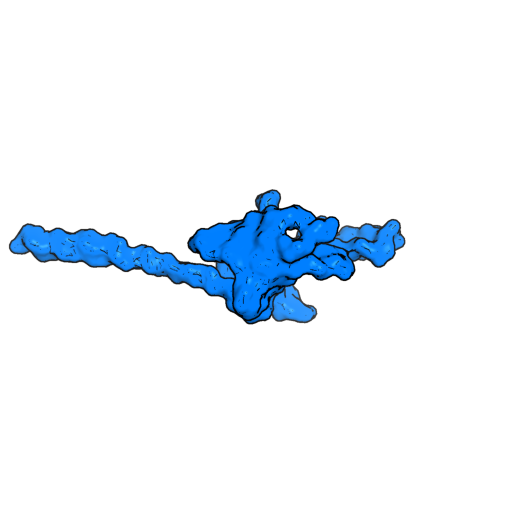25 ? -8.230 10.749 -7.152 1.00 61.41 125 ASP A C 1
ATOM 1027 O O . ASP A 1 125 ? -7.298 10.710 -6.350 1.00 61.41 125 ASP A O 1
ATOM 1031 N N . LEU A 1 126 ? -8.192 11.517 -8.248 1.00 45.06 126 LEU A N 1
ATOM 1032 C CA . LEU A 1 126 ? -7.245 12.616 -8.452 1.00 45.06 126 LEU A CA 1
ATOM 1033 C C . LEU A 1 126 ? -7.847 13.897 -7.863 1.00 45.06 126 LEU A C 1
ATOM 1035 O O . LEU A 1 126 ? -8.322 14.763 -8.594 1.00 45.06 126 LEU A O 1
ATOM 1039 N N . TYR A 1 127 ? -7.873 13.980 -6.536 1.00 41.44 1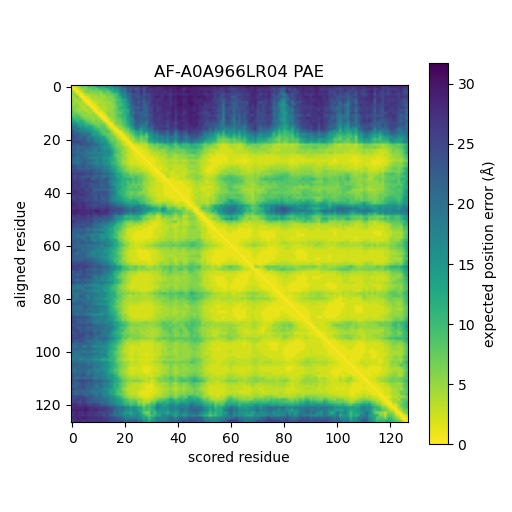27 TYR A N 1
ATOM 1040 C CA . TYR A 1 127 ? -8.065 15.242 -5.827 1.00 41.44 127 TYR A CA 1
ATOM 1041 C C . TYR A 1 127 ? -6.882 15.468 -4.883 1.00 41.44 127 TYR A C 1
ATOM 1043 O O . TYR A 1 127 ? -6.403 14.480 -4.258 1.00 41.44 127 TYR A O 1
#

Sequence (127 aa):
MRNTLLILLLLSLLSSCRKDIDLAAGQRFVLPLVANEQECRQIQQNSIVFNCFQEIEFQDNNRVTVMVTDIINTGRYKHRGKHIIIEFDQAYDVENKMKLEIVDNNTIRYKGRDFKRWKGPGGWDLY

Mean predicted aligned error: 9.57 Å

pLDDT: mean 81.63, std 14.94, range [41.44, 97.12]

Radius of gyration: 19.79 Å; Cα contacts (8 Å, |Δi|>4): 212; chains: 1; bounding box: 39×43×64 Å

Solvent-accessible surface area (backbone atoms only — not comparable to full-atom values): 7377 Å² total; per-residue (Å²): 118,75,71,62,55,56,55,58,60,57,56,66,71,68,69,77,72,73,81,72,81,78,83,48,60,76,45,37,30,37,27,69,74,47,97,46,71,66,59,35,51,57,49,40,75,78,35,94,79,65,52,49,43,34,41,39,36,33,37,69,93,48,28,33,39,38,34,48,54,96,46,78,33,43,31,38,49,52,72,62,84,49,39,35,42,37,43,45,80,53,55,86,92,55,67,64,60,45,66,36,35,54,78,52,99,50,31,37,33,43,97,91,42,68,24,25,27,56,71,59,102,85,47,64,61,88,121

Secondary structure (DSSP, 8-state):
-HHHHHHHHHHTTS----------TT-EEEEESSSSHHHHHHHHHH-TT--SEEEEEEETTTEEEEEETTEEEEEEEEEETTEEEEEESS-SSS-SEEEEEEEETTEEEETTEEEEEB-STT-B---